Protein AF-A0A950UEW7-F1 (afdb_monomer_lite)

Secondary structure (DSSP, 8-state):
---GGGT-S-SS--------S-EEEEEEETTTEEEEEETTTTEEEE-

Radius of gyration: 14.16 Å; chains: 1; bounding box: 31×24×34 Å

Sequence (47 aa):
MAGLEAIVDATEAERVATGFVFTEGPLWHPDGFYYFVDIRKSVLYRM

Structure (mmCIF, N/CA/C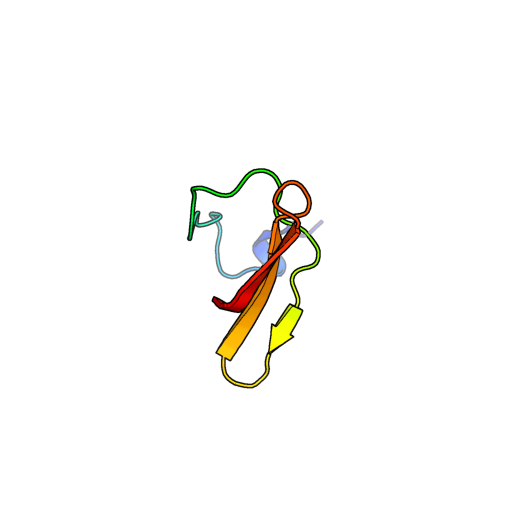/O backbone):
data_AF-A0A950UEW7-F1
#
_entry.id   AF-A0A950UEW7-F1
#
loop_
_atom_site.group_PDB
_atom_site.id
_atom_site.type_symbol
_atom_site.label_atom_id
_atom_site.label_alt_id
_atom_site.label_comp_id
_atom_site.label_asym_id
_atom_site.label_entity_id
_atom_site.label_seq_id
_atom_site.pdbx_PDB_ins_code
_atom_site.Cartn_x
_atom_site.Cartn_y
_atom_site.Cartn_z
_atom_site.occupancy
_atom_site.B_iso_or_equiv
_atom_site.auth_seq_id
_atom_site.auth_comp_id
_atom_site.auth_asym_id
_atom_site.auth_atom_id
_atom_site.pdbx_PDB_model_num
ATOM 1 N N . MET A 1 1 ? 23.243 2.345 -23.619 1.00 77.75 1 MET A N 1
ATOM 2 C CA . MET A 1 1 ? 22.807 1.670 -22.380 1.00 77.75 1 MET A CA 1
ATOM 3 C C . MET A 1 1 ? 21.299 1.515 -22.495 1.00 77.75 1 MET A C 1
ATOM 5 O O . MET A 1 1 ? 20.687 2.481 -22.925 1.00 77.75 1 MET A O 1
ATOM 9 N N . ALA A 1 2 ? 20.733 0.333 -22.253 1.00 84.94 2 ALA A N 1
ATOM 10 C CA . ALA A 1 2 ? 19.280 0.144 -22.331 1.00 84.94 2 ALA A CA 1
ATOM 11 C C . ALA A 1 2 ? 18.607 0.704 -21.066 1.00 84.94 2 ALA A C 1
ATOM 13 O O . ALA A 1 2 ? 19.175 0.550 -19.980 1.00 84.94 2 ALA A O 1
ATOM 14 N N . GLY A 1 3 ? 17.467 1.384 -21.211 1.00 91.38 3 GLY A N 1
ATOM 15 C CA . GLY A 1 3 ? 16.700 1.957 -20.106 1.00 91.38 3 GL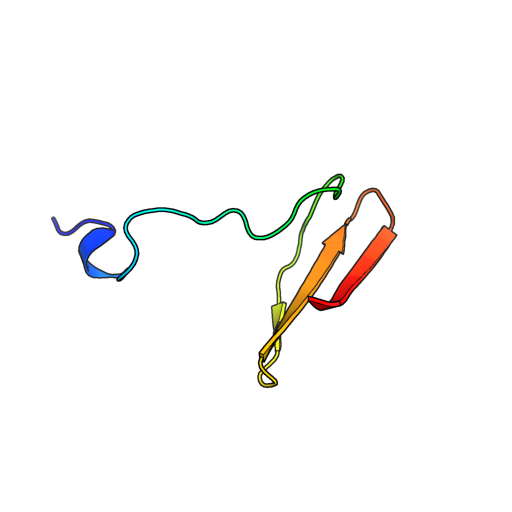Y A CA 1
ATOM 16 C C . GLY A 1 3 ? 15.584 1.036 -19.598 1.00 91.38 3 GLY A C 1
ATOM 17 O O . GLY A 1 3 ? 15.581 -0.169 -19.851 1.00 91.38 3 GLY A O 1
ATOM 18 N N . LEU A 1 4 ? 14.639 1.614 -18.851 1.00 90.88 4 LEU A N 1
ATOM 19 C CA . LEU A 1 4 ? 13.490 0.912 -18.260 1.00 90.88 4 LEU A CA 1
ATOM 20 C C . LEU A 1 4 ? 12.610 0.254 -19.336 1.00 90.88 4 LEU A C 1
ATOM 22 O O . LEU A 1 4 ? 12.089 -0.837 -19.128 1.00 90.88 4 LEU A O 1
ATOM 26 N N . GLU A 1 5 ? 12.521 0.870 -20.512 1.00 91.44 5 GLU A N 1
ATOM 27 C CA . GLU A 1 5 ? 11.783 0.387 -21.682 1.00 91.44 5 GLU A CA 1
ATOM 28 C C . GLU A 1 5 ? 12.222 -0.997 -22.181 1.00 91.44 5 GLU A C 1
ATOM 30 O O . GLU A 1 5 ? 11.499 -1.639 -22.933 1.00 91.44 5 GLU A O 1
ATOM 35 N N . ALA A 1 6 ? 13.401 -1.472 -21.772 1.00 94.69 6 ALA A N 1
ATOM 36 C CA . ALA A 1 6 ? 13.880 -2.805 -22.119 1.00 94.69 6 ALA A CA 1
ATOM 37 C C . ALA A 1 6 ? 13.400 -3.908 -21.154 1.00 94.69 6 ALA A C 1
ATOM 39 O O . ALA A 1 6 ? 13.675 -5.081 -21.406 1.00 94.69 6 ALA A O 1
ATOM 40 N N . ILE A 1 7 ? 12.745 -3.552 -20.041 1.00 93.31 7 ILE A N 1
ATOM 41 C CA . ILE A 1 7 ? 12.328 -4.491 -18.983 1.00 93.31 7 ILE A CA 1
ATOM 42 C C . ILE A 1 7 ? 10.849 -4.379 -18.588 1.00 93.31 7 ILE A C 1
ATOM 44 O O . ILE A 1 7 ? 10.352 -5.275 -17.908 1.00 93.31 7 ILE A O 1
ATOM 48 N N . VAL A 1 8 ? 10.149 -3.311 -18.984 1.00 94.19 8 VAL A N 1
ATOM 49 C CA . VAL A 1 8 ? 8.707 -3.151 -18.739 1.00 94.19 8 VAL A CA 1
ATOM 50 C C . VAL A 1 8 ? 7.949 -2.985 -20.049 1.00 94.19 8 VAL A C 1
ATOM 52 O O . VAL A 1 8 ? 8.366 -2.231 -20.923 1.00 94.19 8 VAL A O 1
ATOM 55 N N . ASP A 1 9 ? 6.798 -3.647 -20.148 1.00 93.31 9 ASP A N 1
ATOM 56 C CA . ASP A 1 9 ? 5.888 -3.489 -21.289 1.00 93.31 9 ASP A CA 1
ATOM 57 C C . ASP A 1 9 ? 5.088 -2.177 -21.204 1.00 93.31 9 ASP A C 1
ATOM 59 O O . ASP A 1 9 ? 4.684 -1.614 -22.221 1.00 93.31 9 ASP A O 1
ATOM 63 N N . ALA A 1 10 ? 4.849 -1.679 -19.985 1.00 89.88 10 ALA A N 1
ATOM 64 C CA . ALA A 1 10 ? 4.070 -0.471 -19.737 1.00 89.88 10 ALA A CA 1
ATOM 65 C C . ALA A 1 10 ? 4.978 0.755 -19.590 1.00 89.88 10 ALA A C 1
ATOM 67 O O . ALA A 1 10 ? 5.881 0.782 -18.755 1.00 89.88 10 ALA A O 1
ATOM 68 N N . THR A 1 11 ? 4.700 1.803 -20.364 1.00 87.94 11 THR A N 1
ATOM 69 C CA . THR A 1 11 ? 5.464 3.061 -20.326 1.00 87.94 11 THR A CA 1
ATOM 70 C C . THR A 1 11 ? 4.940 4.059 -19.295 1.00 87.94 11 THR A C 1
ATOM 72 O O .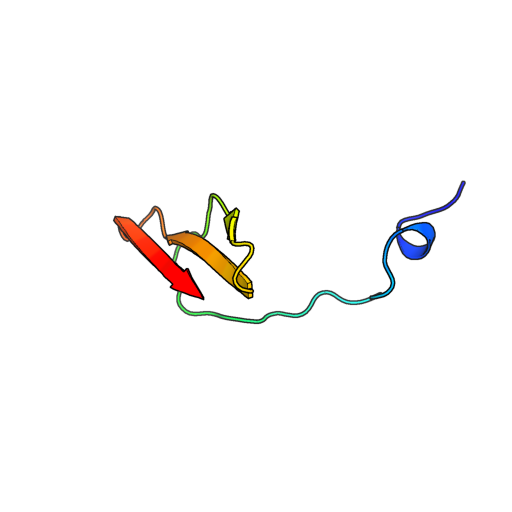 THR A 1 11 ? 5.624 5.034 -18.989 1.00 87.94 11 THR A O 1
ATOM 75 N N . GLU A 1 12 ? 3.739 3.835 -18.759 1.00 91.25 12 GLU A N 1
ATOM 76 C CA . GLU A 1 12 ? 3.081 4.716 -17.792 1.00 91.25 12 GLU A CA 1
ATOM 77 C C . GLU A 1 12 ? 2.635 3.934 -16.553 1.00 91.25 12 GLU A C 1
ATOM 79 O O . GLU A 1 12 ? 2.178 2.796 -16.645 1.00 91.25 12 GLU A O 1
ATOM 84 N N . ALA A 1 13 ? 2.762 4.559 -15.381 1.00 93.44 13 ALA A N 1
ATOM 85 C CA . ALA A 1 13 ? 2.275 3.997 -14.127 1.00 93.44 13 ALA A CA 1
ATOM 86 C C . ALA A 1 13 ? 0.777 4.293 -13.944 1.00 93.44 13 ALA A C 1
ATOM 88 O O . ALA A 1 13 ? 0.350 5.444 -14.046 1.00 93.44 13 ALA A O 1
ATOM 89 N N . GLU A 1 14 ? -0.012 3.272 -13.602 1.00 94.94 14 GLU A N 1
ATOM 90 C CA . GLU A 1 14 ? -1.444 3.409 -13.319 1.00 94.94 14 GLU A CA 1
ATOM 91 C C . GLU A 1 14 ? -1.709 3.608 -11.819 1.00 94.94 14 GLU A C 1
ATOM 93 O O . GLU A 1 14 ? -1.188 2.887 -10.965 1.00 94.94 14 GLU A O 1
ATOM 98 N N . ARG A 1 15 ? -2.579 4.566 -11.476 1.00 95.94 15 ARG A N 1
ATOM 99 C CA . ARG A 1 15 ? -3.068 4.738 -10.102 1.00 95.94 15 ARG A CA 1
ATOM 100 C C . ARG A 1 15 ? -4.345 3.928 -9.883 1.00 95.94 15 ARG A C 1
ATOM 102 O O . ARG A 1 15 ? -5.433 4.400 -10.196 1.00 95.94 15 ARG A O 1
ATOM 109 N N . VAL A 1 16 ? -4.204 2.764 -9.255 1.00 95.50 16 VAL A N 1
ATOM 110 C CA . VAL A 1 16 ? -5.299 1.793 -9.068 1.00 95.50 16 VAL A CA 1
ATOM 111 C C . VAL A 1 16 ? -6.204 2.047 -7.851 1.00 95.50 16 VAL A C 1
ATOM 113 O O . VAL A 1 16 ? -7.317 1.534 -7.801 1.00 95.50 16 VAL A O 1
ATOM 116 N N . ALA A 1 17 ? -5.765 2.831 -6.857 1.00 96.25 17 ALA A N 1
ATOM 117 C CA . ALA A 1 17 ? -6.548 3.104 -5.646 1.00 96.25 17 ALA A CA 1
ATOM 118 C C . ALA A 1 17 ? -6.146 4.422 -4.949 1.00 96.25 17 ALA A C 1
ATOM 120 O O . ALA A 1 17 ? -5.070 4.973 -5.188 1.00 96.25 17 ALA A O 1
ATOM 121 N N . THR A 1 18 ? -7.027 4.941 -4.081 1.00 97.12 18 THR A N 1
ATOM 122 C CA . THR A 1 18 ? -6.813 6.150 -3.255 1.00 97.12 18 THR A CA 1
ATOM 123 C C . THR A 1 18 ? -7.483 5.996 -1.877 1.00 97.12 18 THR A C 1
ATOM 125 O O . THR A 1 18 ? -8.127 4.985 -1.613 1.00 97.12 18 THR A O 1
ATOM 128 N N . GLY A 1 19 ? -7.343 6.985 -0.983 1.00 97.50 19 GLY A N 1
ATOM 129 C CA . GLY A 1 19 ? -8.010 7.000 0.334 1.00 97.50 19 GLY A CA 1
ATOM 130 C C . GLY A 1 19 ? -7.189 6.423 1.496 1.00 97.50 19 GLY A C 1
ATOM 131 O O . GLY A 1 19 ? -7.647 6.411 2.645 1.00 97.50 19 GLY A O 1
ATOM 132 N N . PHE A 1 20 ? -5.963 5.983 1.227 1.00 97.56 20 PHE A N 1
ATOM 133 C CA . PHE A 1 20 ? -4.989 5.570 2.238 1.00 97.56 20 PHE A CA 1
ATOM 134 C C . PHE A 1 20 ? -4.205 6.767 2.777 1.00 97.56 20 PHE A C 1
ATOM 136 O O . PHE A 1 20 ? -4.102 7.799 2.113 1.00 97.56 20 PHE A O 1
ATOM 143 N N . VAL A 1 21 ? -3.654 6.629 3.983 1.00 98.25 21 VAL A N 1
ATOM 144 C CA . VAL A 1 21 ? -2.783 7.652 4.576 1.00 98.25 21 VAL A CA 1
ATOM 145 C C . VAL A 1 21 ? -1.322 7.366 4.244 1.00 98.25 21 VAL A C 1
ATOM 147 O O . VAL A 1 21 ? -0.623 8.268 3.786 1.00 98.25 21 VAL A O 1
ATOM 150 N N . PHE A 1 22 ? -0.851 6.136 4.469 1.00 97.88 22 PHE A N 1
ATOM 151 C CA . PHE A 1 22 ? 0.520 5.752 4.127 1.00 97.88 22 PHE A CA 1
ATOM 152 C C . PHE A 1 22 ? 0.626 4.240 3.874 1.00 97.88 22 PHE A C 1
ATOM 154 O O . PHE A 1 22 ? 0.693 3.452 4.819 1.00 97.88 22 PHE A O 1
ATOM 161 N N . THR A 1 23 ? 0.586 3.842 2.599 1.00 97.88 23 THR A N 1
ATOM 162 C CA . THR A 1 23 ? 0.634 2.436 2.165 1.00 97.88 23 THR A CA 1
ATOM 163 C C . THR A 1 23 ? 2.054 1.885 2.185 1.00 97.88 23 THR A C 1
ATOM 165 O O . THR A 1 23 ? 2.936 2.504 1.601 1.00 97.88 23 THR A O 1
ATOM 168 N N . GLU A 1 24 ? 2.260 0.708 2.774 1.00 98.25 24 GLU A N 1
ATOM 169 C CA . GLU A 1 24 ? 3.566 0.044 2.857 1.00 98.25 24 GLU A CA 1
ATOM 170 C C . GLU A 1 24 ? 3.452 -1.483 2.780 1.00 98.25 24 GLU A C 1
ATOM 172 O O . GLU A 1 24 ? 2.370 -2.059 2.928 1.00 98.25 24 GLU A O 1
ATOM 177 N N . GLY A 1 25 ? 4.601 -2.133 2.578 1.00 97.56 25 GLY A N 1
ATOM 178 C CA . GLY A 1 25 ? 4.746 -3.590 2.640 1.00 97.56 25 GLY A CA 1
ATOM 179 C C . GLY A 1 25 ? 3.855 -4.370 1.664 1.00 97.56 25 GLY A C 1
ATOM 180 O O . GLY A 1 25 ? 3.140 -5.264 2.122 1.00 97.56 25 GLY A O 1
ATOM 181 N N . PRO A 1 26 ? 3.858 -4.057 0.351 1.00 97.75 26 PRO A N 1
ATOM 182 C CA . PRO A 1 26 ? 3.078 -4.814 -0.616 1.00 97.75 26 PRO A CA 1
ATOM 183 C C . PRO A 1 26 ? 3.598 -6.253 -0.733 1.00 97.75 26 PRO A C 1
ATOM 185 O O . PRO A 1 26 ? 4.797 -6.491 -0.883 1.00 97.75 26 PRO A O 1
ATOM 188 N N . LEU A 1 27 ? 2.679 -7.212 -0.712 1.00 98.31 27 LEU A N 1
ATOM 189 C CA . LEU A 1 27 ? 2.928 -8.630 -0.950 1.00 98.31 27 LEU A CA 1
ATOM 190 C C . LEU A 1 27 ? 1.926 -9.132 -1.986 1.00 98.31 27 LEU A C 1
ATOM 192 O O . LEU A 1 27 ? 0.720 -9.019 -1.783 1.00 98.31 27 LEU A O 1
ATOM 196 N N . TRP A 1 28 ? 2.419 -9.719 -3.073 1.00 98.00 28 TRP A N 1
ATOM 197 C CA . TRP A 1 28 ? 1.571 -10.393 -4.052 1.00 98.00 28 TRP A CA 1
ATOM 198 C C . TRP A 1 28 ? 1.238 -11.813 -3.591 1.00 98.00 28 TRP A C 1
ATOM 200 O O . TRP A 1 28 ? 2.140 -12.594 -3.279 1.00 98.00 28 TRP A O 1
ATOM 210 N N . HIS A 1 29 ? -0.049 -12.152 -3.560 1.00 97.94 29 HIS A N 1
ATOM 211 C CA . HIS A 1 29 ? -0.523 -13.502 -3.292 1.00 97.94 29 HIS A CA 1
ATOM 212 C C . HIS A 1 29 ? -0.712 -14.275 -4.610 1.00 97.94 29 HIS A C 1
ATOM 214 O O . HIS A 1 29 ? -1.275 -13.720 -5.556 1.00 97.94 29 HIS A O 1
ATOM 220 N N . PRO A 1 30 ? -0.323 -15.564 -4.683 1.00 98.12 30 PRO A N 1
ATOM 221 C CA . PRO A 1 30 ? -0.493 -16.385 -5.888 1.00 98.12 30 PRO A CA 1
ATOM 222 C C . PRO A 1 30 ? -1.932 -16.464 -6.419 1.00 98.12 30 PRO A C 1
ATOM 224 O O . PRO A 1 30 ? -2.127 -16.616 -7.620 1.00 98.12 30 PRO A O 1
ATOM 227 N N . ASP A 1 31 ? -2.927 -16.299 -5.545 1.00 98.19 31 ASP A N 1
ATOM 228 C CA . ASP A 1 31 ? -4.354 -16.284 -5.916 1.00 98.19 31 ASP A CA 1
ATOM 229 C C . ASP A 1 31 ? -4.817 -14.967 -6.577 1.00 98.19 31 ASP A C 1
ATOM 231 O O . ASP A 1 31 ? -6.012 -14.776 -6.795 1.00 98.19 31 ASP A O 1
ATOM 235 N N . GLY A 1 32 ? -3.901 -14.048 -6.895 1.00 97.69 32 GLY A N 1
ATOM 236 C CA . GLY A 1 32 ? -4.201 -12.897 -7.747 1.00 97.69 32 GLY A CA 1
ATOM 237 C C . GLY A 1 32 ? -4.609 -11.622 -7.012 1.00 97.69 32 GLY A C 1
ATOM 238 O O . GLY A 1 32 ? -5.413 -10.861 -7.542 1.00 97.69 32 GLY A O 1
ATOM 239 N N . PHE A 1 33 ? -4.097 -11.390 -5.803 1.00 97.44 33 PHE A N 1
ATOM 240 C CA . PHE A 1 33 ? -4.407 -10.192 -5.019 1.00 97.44 33 PHE A CA 1
ATOM 241 C C . PHE A 1 33 ? -3.185 -9.700 -4.228 1.00 97.44 33 PHE A C 1
ATOM 243 O O . PHE A 1 33 ? -2.246 -10.459 -3.976 1.00 97.44 33 PHE A O 1
ATOM 250 N N . TYR A 1 34 ? -3.202 -8.447 -3.786 1.00 97.69 34 TYR A N 1
ATOM 251 C CA . TYR A 1 34 ? -2.187 -7.860 -2.914 1.00 97.69 34 TYR A CA 1
ATOM 252 C C . TYR A 1 34 ? -2.622 -7.863 -1.451 1.00 97.69 34 TYR A C 1
ATOM 254 O O . TYR A 1 34 ? -3.764 -7.537 -1.133 1.00 97.69 34 TYR A O 1
ATOM 262 N N . TYR A 1 35 ? -1.682 -8.129 -0.549 1.00 98.44 35 TYR A N 1
ATOM 263 C CA . TYR A 1 35 ? -1.732 -7.622 0.820 1.00 98.44 35 TYR A CA 1
ATOM 264 C C . TYR A 1 35 ? -0.870 -6.364 0.927 1.00 98.44 35 TYR A C 1
ATOM 266 O O . TYR A 1 35 ? 0.212 -6.310 0.347 1.00 98.44 35 TYR A O 1
ATOM 274 N N . PHE A 1 36 ? -1.322 -5.367 1.681 1.00 98.38 36 PHE A N 1
ATOM 275 C CA . PHE A 1 36 ? -0.519 -4.197 2.052 1.00 98.38 36 PHE A CA 1
ATOM 276 C C . PHE A 1 36 ? -1.103 -3.539 3.302 1.00 98.38 36 PHE A C 1
ATOM 278 O O . PHE A 1 36 ? -2.273 -3.740 3.634 1.00 98.38 36 PHE A O 1
ATOM 285 N N . VAL A 1 37 ? -0.308 -2.741 4.007 1.00 98.62 37 VAL A N 1
ATOM 286 C CA . VAL A 1 37 ? -0.748 -2.046 5.225 1.00 98.62 37 VAL A CA 1
ATOM 287 C C . VAL A 1 37 ? -0.914 -0.550 4.984 1.00 98.62 37 VAL A C 1
ATOM 289 O O . VAL A 1 37 ? -0.122 0.050 4.266 1.00 98.62 37 VAL A O 1
ATOM 292 N N . ASP A 1 38 ? -1.906 0.072 5.623 1.00 98.50 38 ASP A N 1
ATOM 293 C CA . ASP A 1 38 ? -1.915 1.521 5.865 1.00 98.50 38 ASP A CA 1
ATOM 294 C C . ASP A 1 38 ? -1.380 1.760 7.282 1.00 98.50 38 ASP A C 1
ATOM 296 O O . ASP A 1 38 ? -2.118 1.652 8.270 1.00 98.50 38 ASP A O 1
ATOM 300 N N . ILE A 1 39 ? -0.075 2.032 7.398 1.00 97.94 39 ILE A N 1
ATOM 301 C CA . ILE A 1 39 ? 0.630 1.999 8.693 1.00 97.94 39 ILE A CA 1
ATOM 302 C C . ILE A 1 39 ? 0.134 3.065 9.666 1.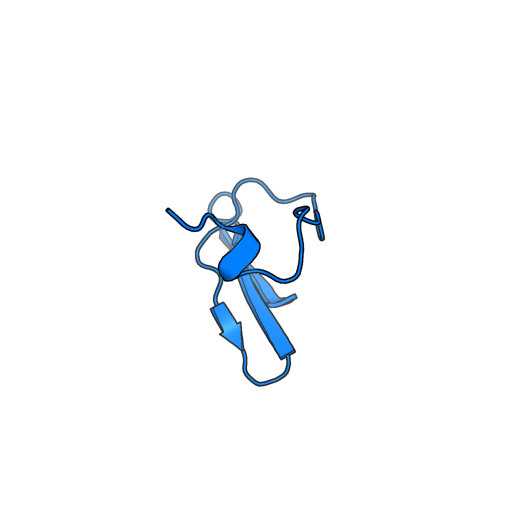00 97.94 39 ILE A C 1
ATOM 304 O O . ILE A 1 39 ? 0.214 2.878 10.876 1.00 97.94 39 ILE A O 1
ATOM 308 N N . ARG A 1 40 ? -0.401 4.183 9.161 1.00 98.00 40 ARG A N 1
ATOM 309 C CA . ARG A 1 40 ? -0.919 5.259 10.019 1.00 98.00 40 ARG A CA 1
ATOM 310 C C . ARG A 1 40 ? -2.349 5.012 10.483 1.00 98.00 40 ARG A C 1
ATOM 312 O O . ARG A 1 40 ? -2.784 5.658 11.431 1.00 98.00 40 ARG A O 1
ATOM 319 N N . LYS A 1 41 ? -3.063 4.081 9.845 1.00 97.88 41 LYS A N 1
ATOM 320 C CA . LYS A 1 41 ? -4.374 3.601 10.303 1.00 97.88 41 LYS A CA 1
ATOM 321 C C . LYS A 1 41 ? -4.286 2.296 11.093 1.00 97.88 41 LYS A C 1
ATOM 323 O O . LYS A 1 41 ? -5.286 1.899 11.679 1.00 97.88 41 LYS A O 1
ATOM 328 N N . SER A 1 42 ? -3.127 1.633 11.101 1.00 97.62 42 SER A N 1
ATOM 329 C CA . SER A 1 42 ? -2.949 0.292 11.670 1.00 97.62 42 SER A CA 1
ATOM 330 C C . SER A 1 42 ? -3.916 -0.739 11.064 1.00 97.62 42 SER A C 1
ATOM 332 O O . SER A 1 42 ? -4.475 -1.567 11.779 1.00 97.62 42 SER A O 1
ATOM 334 N N . VAL A 1 43 ? -4.132 -0.677 9.743 1.00 98.38 43 VAL A N 1
ATOM 335 C CA . VAL A 1 43 ? -5.038 -1.577 9.003 1.00 98.38 43 VAL A CA 1
ATOM 336 C C . VAL A 1 43 ? -4.264 -2.350 7.936 1.00 98.38 43 VAL A C 1
ATOM 338 O O . VAL A 1 43 ? -3.499 -1.757 7.177 1.00 98.38 43 VAL A O 1
ATOM 341 N N . LEU A 1 44 ? -4.505 -3.661 7.856 1.00 98.25 44 LEU A N 1
ATOM 342 C CA . LEU A 1 44 ? -4.086 -4.525 6.750 1.00 98.25 44 LEU A CA 1
ATOM 343 C C . LEU A 1 44 ? -5.214 -4.608 5.713 1.00 98.25 44 LEU A C 1
ATOM 345 O O . LEU A 1 44 ? -6.357 -4.899 6.066 1.00 98.25 4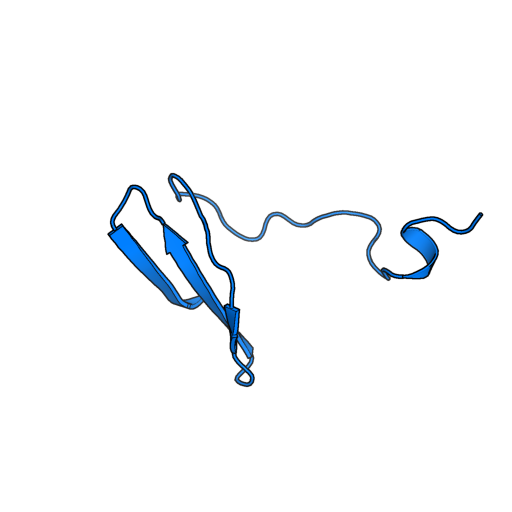4 LEU A O 1
ATOM 349 N N . TYR A 1 45 ? -4.884 -4.389 4.444 1.00 98.19 45 TYR A N 1
ATOM 350 C CA . TYR A 1 45 ? -5.799 -4.499 3.312 1.00 98.19 45 TYR A CA 1
ATOM 351 C C . TYR A 1 45 ? -5.474 -5.722 2.460 1.00 98.19 45 TYR A C 1
ATOM 353 O O . TYR A 1 45 ? -4.326 -6.160 2.379 1.00 98.19 45 TYR A O 1
ATOM 361 N N . ARG A 1 46 ? -6.513 -6.227 1.793 1.00 97.62 46 ARG A N 1
ATOM 362 C CA . ARG A 1 46 ? -6.440 -7.181 0.690 1.00 97.62 46 ARG A CA 1
ATOM 363 C C . ARG A 1 46 ? -7.136 -6.556 -0.520 1.00 97.62 46 ARG A C 1
ATOM 365 O O . ARG A 1 46 ? -8.306 -6.193 -0.386 1.00 97.62 46 ARG A O 1
ATOM 372 N N . MET A 1 47 ? -6.432 -6.427 -1.644 1.00 95.62 47 MET A N 1
ATOM 373 C CA . MET A 1 47 ? -6.935 -5.847 -2.900 1.00 95.62 47 MET A CA 1
ATOM 374 C C . MET A 1 47 ? -6.764 -6.820 -4.053 1.00 95.62 47 MET A C 1
ATOM 376 O O . MET A 1 47 ? -5.609 -7.236 -4.277 1.00 95.62 47 MET A O 1
#

Foldseek 3Di:
DDDPVVPDPDPDDDDPDDDADAKDDWDDDPVGWIWIDSVVVRDIDID

pLDDT: mean 95.61, st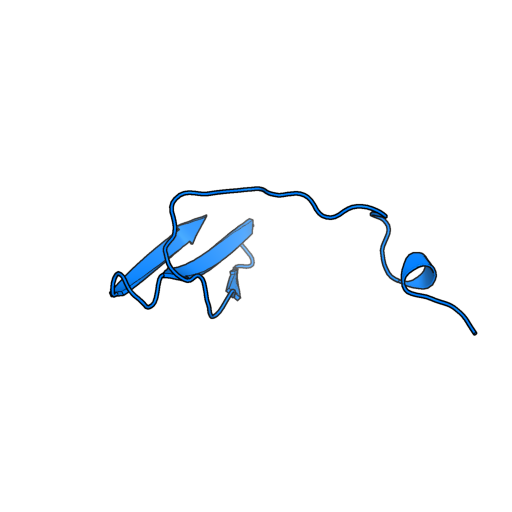d 4.09, range [77.75, 98.62]